Protein AF-A0A9N8E702-F1 (afdb_monomer)

Radius of gyration: 29.6 Å; Cα contacts (8 Å, |Δi|>4): 93; chains: 1; bounding box: 67×52×106 Å

Structure (mmCIF, N/CA/C/O backbone):
data_AF-A0A9N8E702-F1
#
_entry.id   AF-A0A9N8E702-F1
#
loop_
_atom_site.group_PDB
_atom_site.id
_atom_site.type_symbol
_atom_site.label_atom_id
_atom_site.label_alt_id
_atom_site.label_comp_id
_atom_site.label_asym_id
_atom_site.label_entity_id
_atom_site.label_seq_id
_atom_site.pdbx_PDB_ins_code
_atom_site.Cartn_x
_atom_site.Cartn_y
_atom_site.Cartn_z
_atom_site.occupancy
_atom_site.B_iso_or_equiv
_atom_site.auth_seq_id
_atom_site.auth_comp_id
_atom_site.auth_asym_id
_atom_site.auth_atom_id
_atom_site.pdbx_PDB_model_num
ATOM 1 N N . MET A 1 1 ? 0.063 4.959 -54.981 1.00 60.53 1 MET A N 1
ATOM 2 C CA . MET A 1 1 ? 1.141 4.110 -54.420 1.00 60.53 1 MET A CA 1
ATOM 3 C C . MET A 1 1 ? 2.239 4.923 -53.733 1.00 60.53 1 MET A C 1
ATOM 5 O O . MET A 1 1 ? 2.509 4.642 -52.579 1.00 60.53 1 MET A O 1
ATOM 9 N N . VAL A 1 2 ? 2.817 5.967 -54.349 1.00 66.38 2 VAL A N 1
ATOM 10 C CA . VAL A 1 2 ? 3.895 6.775 -53.719 1.00 66.38 2 VAL A CA 1
ATOM 11 C C . VAL A 1 2 ? 3.445 7.556 -52.467 1.00 66.38 2 VAL A C 1
ATOM 13 O O . VAL A 1 2 ? 4.238 7.745 -51.551 1.00 66.38 2 VAL A O 1
ATOM 16 N N . SER A 1 3 ? 2.185 8.001 -52.392 1.00 73.50 3 SER A N 1
ATOM 17 C CA . SER A 1 3 ? 1.652 8.722 -51.223 1.00 73.50 3 SER A CA 1
ATOM 18 C C . SER A 1 3 ? 1.457 7.835 -49.988 1.00 73.50 3 SER A C 1
ATOM 20 O O . SER A 1 3 ? 1.746 8.287 -48.888 1.00 73.50 3 SER A O 1
ATOM 22 N N . ALA A 1 4 ? 1.029 6.582 -50.177 1.00 79.19 4 ALA A N 1
ATOM 23 C CA . ALA A 1 4 ? 0.864 5.606 -49.097 1.00 79.19 4 ALA A CA 1
ATOM 24 C C . ALA A 1 4 ? 2.221 5.232 -48.481 1.00 79.19 4 ALA A C 1
ATOM 26 O O . ALA A 1 4 ? 2.415 5.395 -47.289 1.00 79.19 4 ALA A O 1
ATOM 27 N N . HIS A 1 5 ? 3.218 4.911 -49.312 1.00 83.75 5 HIS A N 1
ATOM 28 C CA . HIS A 1 5 ? 4.565 4.587 -48.829 1.00 83.75 5 HIS A CA 1
ATOM 29 C C . HIS A 1 5 ? 5.222 5.725 -48.022 1.00 83.75 5 HIS A C 1
ATOM 31 O O . HIS A 1 5 ? 5.911 5.475 -47.038 1.00 83.75 5 HIS A O 1
ATOM 37 N N . LYS A 1 6 ? 5.001 6.990 -48.415 1.00 83.00 6 LYS A N 1
ATOM 38 C CA . LYS A 1 6 ? 5.491 8.152 -47.652 1.00 83.00 6 LYS A CA 1
ATOM 39 C C . LYS A 1 6 ? 4.797 8.295 -46.296 1.00 83.00 6 LYS A C 1
ATOM 41 O O . LYS A 1 6 ? 5.446 8.699 -45.334 1.00 83.00 6 LYS A O 1
ATOM 46 N N . TYR A 1 7 ? 3.501 7.994 -46.236 1.00 85.94 7 TYR A N 1
ATOM 47 C CA . TYR A 1 7 ? 2.739 8.015 -44.992 1.00 85.94 7 TYR A CA 1
ATOM 48 C C . TYR A 1 7 ? 3.250 6.927 -44.038 1.00 85.94 7 TYR A C 1
ATOM 50 O O . TYR A 1 7 ? 3.663 7.253 -42.928 1.00 85.94 7 TYR A O 1
ATOM 58 N N . ASP A 1 8 ? 3.371 5.690 -44.523 1.00 89.75 8 ASP A N 1
ATOM 59 C CA . ASP A 1 8 ? 3.858 4.544 -43.743 1.00 89.75 8 ASP A CA 1
ATOM 60 C C . ASP A 1 8 ? 5.281 4.780 -43.207 1.00 89.75 8 ASP A C 1
ATOM 62 O O . ASP A 1 8 ? 5.587 4.488 -42.052 1.00 89.75 8 ASP A O 1
ATOM 66 N N . LEU A 1 9 ? 6.162 5.374 -44.024 1.00 92.81 9 LEU A N 1
ATOM 67 C CA . LEU A 1 9 ? 7.513 5.741 -43.594 1.00 92.81 9 LEU A CA 1
ATOM 68 C C . LEU A 1 9 ? 7.497 6.776 -42.462 1.00 92.81 9 LEU A C 1
ATOM 70 O O . LEU A 1 9 ? 8.294 6.680 -41.531 1.00 92.81 9 LEU A O 1
ATOM 74 N N . THR A 1 10 ? 6.604 7.763 -42.544 1.00 93.19 10 THR A N 1
ATOM 75 C CA . THR A 1 10 ? 6.480 8.807 -41.518 1.00 93.19 10 THR A CA 1
ATOM 76 C C . THR A 1 10 ? 5.988 8.214 -40.201 1.00 93.19 10 THR A C 1
ATOM 78 O O . THR A 1 10 ? 6.543 8.509 -39.144 1.00 93.19 10 THR A O 1
ATOM 81 N N . GLU A 1 11 ? 4.983 7.341 -40.261 1.00 92.56 11 GLU A N 1
ATOM 82 C CA . GLU A 1 11 ? 4.447 6.638 -39.095 1.00 92.56 11 GLU A CA 1
ATOM 83 C C . GLU A 1 11 ? 5.507 5.740 -38.440 1.00 92.56 11 GLU A C 1
ATOM 85 O O . GLU A 1 11 ? 5.702 5.784 -37.225 1.00 92.56 11 GLU A O 1
ATOM 90 N N . PHE A 1 12 ? 6.280 5.006 -39.243 1.00 92.88 12 PHE A N 1
ATOM 91 C CA . PHE A 1 12 ? 7.369 4.166 -38.749 1.00 92.88 12 PHE A CA 1
ATOM 92 C C . PHE A 1 12 ? 8.510 4.972 -38.105 1.00 92.88 12 PHE A C 1
ATOM 94 O O . PHE A 1 12 ? 9.044 4.583 -37.064 1.00 92.88 12 PHE A O 1
ATOM 101 N N . GLN A 1 13 ? 8.882 6.113 -38.691 1.00 94.00 13 GLN A N 1
ATOM 102 C CA . GLN A 1 13 ? 9.873 7.021 -38.104 1.00 94.00 13 GLN A CA 1
ATOM 103 C C . GLN A 1 13 ? 9.390 7.602 -36.775 1.00 94.00 13 GLN A C 1
ATOM 105 O O . GLN A 1 13 ? 10.170 7.678 -35.822 1.00 94.00 13 GLN A O 1
ATOM 110 N N . LEU A 1 14 ? 8.110 7.983 -36.701 1.00 94.94 14 LEU A N 1
ATOM 111 C CA . LEU A 1 14 ? 7.502 8.469 -35.471 1.00 94.94 14 LEU A CA 1
ATOM 112 C C . LEU A 1 14 ? 7.582 7.397 -34.382 1.00 94.94 14 LEU A C 1
ATOM 114 O O . LEU A 1 14 ? 8.143 7.677 -33.324 1.00 94.94 14 LEU A O 1
ATOM 118 N N . PHE A 1 15 ? 7.132 6.173 -34.673 1.00 93.19 15 PHE A N 1
ATOM 119 C CA . PHE A 1 15 ? 7.208 5.037 -33.754 1.00 93.19 15 PHE A CA 1
ATOM 120 C C . PHE A 1 15 ? 8.627 4.837 -33.200 1.00 93.19 15 PHE A C 1
ATOM 122 O O . PHE A 1 15 ? 8.821 4.889 -31.986 1.00 93.19 15 PHE A O 1
ATOM 129 N N . GLN A 1 16 ? 9.634 4.718 -34.074 1.00 93.38 16 GLN A N 1
ATOM 130 C CA . GLN A 1 16 ? 11.025 4.532 -33.645 1.00 93.38 16 GLN A CA 1
ATOM 131 C C . GLN A 1 16 ? 11.545 5.694 -32.795 1.00 93.38 16 GLN A C 1
ATOM 133 O O . GLN A 1 16 ? 12.284 5.492 -31.831 1.00 93.38 16 GLN A O 1
ATOM 138 N N . SER A 1 17 ? 11.197 6.932 -33.156 1.00 94.31 17 SER A N 1
ATOM 139 C CA . SER A 1 17 ? 11.636 8.107 -32.401 1.00 94.31 17 SER A CA 1
ATOM 140 C C . SER A 1 17 ? 11.008 8.154 -31.006 1.00 94.31 17 SER A C 1
ATOM 142 O O . SER A 1 17 ? 11.693 8.485 -30.037 1.00 94.31 17 SER A O 1
ATOM 144 N N . THR A 1 18 ? 9.732 7.774 -30.888 1.00 94.94 18 THR A N 1
ATOM 145 C CA . THR A 1 18 ? 9.014 7.695 -29.616 1.00 94.94 18 THR A CA 1
ATOM 146 C C . THR A 1 18 ? 9.569 6.577 -28.745 1.00 94.94 18 THR A C 1
ATOM 148 O O . THR A 1 18 ? 9.856 6.823 -27.577 1.00 94.94 18 THR A O 1
ATOM 151 N N . GLU A 1 19 ? 9.791 5.387 -29.301 1.00 95.25 19 GLU A N 1
ATOM 152 C CA . GLU A 1 19 ? 10.374 4.258 -28.573 1.00 95.25 19 GLU A CA 1
ATOM 153 C C . GLU A 1 19 ? 11.754 4.608 -28.004 1.00 95.25 19 GLU A C 1
ATOM 155 O O . GLU A 1 19 ? 11.979 4.477 -26.801 1.00 95.25 19 GLU A O 1
ATOM 160 N N . LYS A 1 20 ? 12.654 5.159 -28.830 1.00 94.19 20 LYS A N 1
ATOM 161 C CA . LYS A 1 20 ? 13.983 5.606 -28.379 1.00 94.19 20 LYS A CA 1
ATOM 162 C C . LYS A 1 20 ? 13.898 6.690 -27.307 1.00 94.19 20 LYS A C 1
ATOM 164 O O . LYS A 1 20 ? 14.699 6.708 -26.372 1.00 94.19 20 LYS A O 1
ATOM 169 N N . ALA A 1 21 ? 12.939 7.609 -27.430 1.00 95.88 21 ALA A N 1
ATOM 170 C CA . ALA A 1 21 ? 12.725 8.646 -26.429 1.00 95.88 21 ALA A CA 1
ATOM 171 C C . ALA A 1 21 ? 12.244 8.067 -25.090 1.00 95.88 21 ALA A C 1
ATOM 173 O O . ALA A 1 21 ? 12.711 8.529 -24.048 1.00 95.88 21 ALA A O 1
ATOM 174 N N . LEU A 1 22 ? 11.350 7.072 -25.112 1.00 96.50 22 LEU A N 1
ATOM 175 C CA . LEU A 1 22 ? 10.880 6.367 -23.917 1.00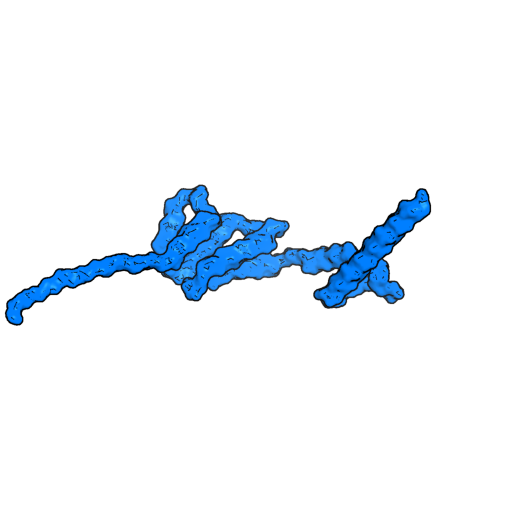 96.50 22 LEU A CA 1
ATOM 176 C C . LEU A 1 22 ? 12.010 5.578 -23.256 1.00 96.50 22 LEU A C 1
ATOM 178 O O . LEU A 1 22 ? 12.250 5.770 -22.067 1.00 96.50 22 LEU A O 1
ATOM 182 N N . LEU A 1 23 ? 12.752 4.784 -24.036 1.00 96.94 23 LEU A N 1
ATOM 183 C CA . LEU A 1 23 ? 13.911 4.029 -23.559 1.00 96.94 23 LEU A CA 1
ATOM 184 C C . LEU A 1 23 ? 14.897 4.936 -22.822 1.00 96.94 23 LEU A C 1
ATOM 186 O O . LEU A 1 23 ? 15.200 4.704 -21.654 1.00 96.94 23 LEU A O 1
ATOM 190 N N . ARG A 1 24 ? 15.326 6.023 -23.472 1.00 96.00 24 ARG A N 1
ATOM 191 C CA . ARG A 1 24 ? 16.263 6.976 -22.871 1.00 96.00 24 ARG A CA 1
ATOM 192 C C . ARG A 1 24 ? 15.721 7.572 -21.574 1.00 96.00 24 ARG A C 1
ATOM 194 O O . ARG A 1 24 ? 16.445 7.622 -20.590 1.00 96.00 24 ARG A O 1
ATOM 201 N N . LYS A 1 25 ? 14.458 8.009 -21.555 1.00 97.12 25 LYS A N 1
ATOM 202 C CA . LYS A 1 25 ? 13.848 8.597 -20.351 1.00 97.12 25 LYS A CA 1
ATOM 203 C C . LYS A 1 25 ? 13.802 7.616 -19.186 1.00 97.12 25 LYS A C 1
ATOM 205 O O . LYS A 1 25 ? 13.993 8.028 -18.049 1.00 97.12 25 LYS A O 1
ATOM 210 N N . THR A 1 26 ? 13.544 6.341 -19.453 1.00 96.00 26 THR A N 1
ATOM 211 C CA . THR A 1 26 ? 13.538 5.314 -18.409 1.00 96.00 26 THR A CA 1
ATOM 212 C C . THR A 1 26 ? 14.946 5.010 -17.913 1.00 96.00 26 THR A C 1
ATOM 214 O O . THR A 1 26 ? 15.141 4.954 -16.705 1.00 96.00 26 THR A O 1
ATOM 217 N N . MET A 1 27 ? 15.934 4.907 -18.806 1.00 95.69 27 MET A N 1
ATOM 218 C CA . MET A 1 27 ? 17.342 4.753 -18.415 1.00 95.69 27 MET A CA 1
ATOM 219 C C . MET A 1 27 ? 17.861 5.955 -17.610 1.00 95.69 27 MET A C 1
ATOM 221 O O . MET A 1 27 ? 18.654 5.788 -16.700 1.00 95.69 27 MET A O 1
ATOM 225 N N . GLU A 1 28 ? 17.393 7.172 -17.898 1.00 96.12 28 GLU A N 1
ATOM 226 C CA . GLU A 1 28 ? 17.712 8.365 -17.098 1.00 96.12 28 GLU A CA 1
ATOM 227 C C . GLU A 1 28 ? 17.042 8.350 -15.710 1.00 96.12 28 GLU A C 1
ATOM 229 O O . GLU A 1 28 ? 17.541 8.979 -14.778 1.00 96.12 28 GLU A O 1
ATOM 234 N N . ALA A 1 29 ? 15.901 7.668 -15.568 1.00 96.06 29 ALA A N 1
ATOM 235 C CA . ALA A 1 29 ? 15.114 7.631 -14.335 1.00 96.06 29 ALA A CA 1
ATOM 236 C C . ALA A 1 29 ? 15.532 6.514 -13.364 1.00 96.06 29 ALA A C 1
ATOM 238 O O . ALA A 1 29 ? 15.170 6.567 -12.189 1.00 96.06 29 ALA A O 1
ATOM 239 N N . VAL A 1 30 ? 16.257 5.504 -13.846 1.00 93.31 30 VAL A N 1
ATOM 240 C CA . VAL A 1 30 ? 16.662 4.319 -13.083 1.00 93.31 30 VAL A CA 1
ATOM 241 C C . VAL A 1 30 ? 18.185 4.255 -13.046 1.00 93.31 30 VAL A C 1
ATOM 243 O O . VAL A 1 30 ? 18.843 4.518 -14.044 1.00 93.31 30 VAL A O 1
ATOM 246 N N . GLU A 1 31 ? 18.777 3.907 -11.905 1.00 94.44 31 GLU A N 1
ATOM 247 C CA . GLU A 1 31 ? 20.233 3.756 -11.826 1.00 94.44 31 GLU A CA 1
ATOM 248 C C . GLU A 1 31 ? 20.719 2.611 -12.730 1.00 94.44 31 GLU A C 1
ATOM 250 O O . GLU A 1 31 ? 20.159 1.514 -12.714 1.00 94.44 31 GLU A O 1
ATOM 255 N N . GLU A 1 32 ? 21.805 2.840 -13.476 1.00 95.38 32 GLU A N 1
ATOM 256 C CA . GLU A 1 32 ? 22.314 1.892 -14.481 1.00 95.38 32 GLU A CA 1
ATOM 257 C C . GLU A 1 32 ? 22.572 0.487 -13.926 1.00 95.38 32 GLU A C 1
ATOM 259 O O . GLU A 1 32 ? 22.389 -0.502 -14.631 1.00 95.38 32 GLU A O 1
ATOM 264 N N . VAL A 1 33 ? 22.932 0.371 -12.646 1.00 95.62 33 VAL A N 1
ATOM 265 C CA . VAL A 1 33 ? 23.151 -0.919 -11.976 1.00 95.62 33 VAL A CA 1
ATOM 266 C C . VAL A 1 33 ? 21.981 -1.904 -12.145 1.00 95.62 33 VAL A C 1
ATOM 268 O O . VAL A 1 33 ? 22.226 -3.106 -12.195 1.00 95.62 33 VAL A O 1
ATOM 271 N N . TYR A 1 34 ? 20.745 -1.413 -12.304 1.00 93.44 34 TYR A N 1
ATOM 272 C CA . TYR A 1 34 ? 19.533 -2.228 -12.460 1.00 93.44 34 TYR A CA 1
ATOM 273 C C . TYR A 1 34 ? 19.245 -2.680 -13.900 1.00 93.44 34 TYR A C 1
ATOM 275 O O . TYR A 1 34 ? 18.301 -3.428 -14.119 1.00 93.44 34 TYR A O 1
ATOM 283 N N . TYR A 1 35 ? 20.008 -2.238 -14.899 1.00 95.25 35 TYR A N 1
ATOM 284 C CA . TYR A 1 35 ? 19.840 -2.699 -16.286 1.00 95.25 35 TYR A CA 1
ATOM 285 C C . TYR A 1 35 ? 21.162 -2.904 -17.033 1.00 95.25 35 TYR A C 1
ATOM 287 O O . TYR A 1 35 ? 21.164 -3.281 -18.203 1.00 95.25 35 TYR A O 1
ATOM 295 N N . LYS A 1 36 ? 22.305 -2.709 -16.366 1.00 95.88 36 LYS A N 1
ATOM 296 C CA . LYS A 1 36 ? 23.646 -2.882 -16.940 1.00 95.88 36 LYS A CA 1
ATOM 297 C C . LYS A 1 36 ? 23.886 -4.270 -17.527 1.00 95.88 36 LYS A C 1
ATOM 299 O O . LYS A 1 36 ? 24.667 -4.421 -18.458 1.00 95.88 36 LYS A O 1
ATOM 304 N N . SER A 1 37 ? 23.218 -5.285 -16.989 1.00 94.81 37 SER A N 1
ATOM 305 C CA . SER A 1 37 ? 23.258 -6.659 -17.502 1.00 94.81 37 SER A CA 1
ATOM 306 C C . SER A 1 37 ? 22.745 -6.786 -18.942 1.00 94.81 37 SER A C 1
ATOM 308 O O . SER A 1 37 ? 23.100 -7.748 -19.616 1.00 94.81 37 SER A O 1
ATOM 310 N N . LEU A 1 38 ? 21.949 -5.821 -19.415 1.00 95.06 38 LEU A N 1
ATOM 311 C CA . LEU A 1 38 ? 21.425 -5.750 -20.780 1.00 95.06 38 LEU A CA 1
ATOM 312 C C . LEU A 1 38 ? 22.377 -5.047 -21.761 1.00 95.06 38 LEU A C 1
ATOM 314 O O . LEU A 1 38 ? 22.052 -4.935 -22.940 1.00 95.06 38 LEU A O 1
ATOM 318 N N . GLN A 1 39 ? 23.509 -4.517 -21.289 1.00 95.69 39 GLN A N 1
ATOM 319 C CA . GLN A 1 39 ? 24.460 -3.805 -22.135 1.00 95.69 39 GLN A CA 1
ATOM 320 C C . GLN A 1 39 ? 25.196 -4.781 -23.058 1.00 95.69 39 GLN A C 1
ATOM 322 O O . GLN A 1 39 ? 25.894 -5.681 -22.586 1.00 95.69 39 GLN A O 1
ATOM 327 N N . ASP A 1 40 ? 25.103 -4.554 -24.366 1.00 94.12 40 ASP A N 1
ATOM 328 C CA . ASP A 1 40 ? 25.943 -5.243 -25.335 1.00 94.12 40 ASP A CA 1
ATOM 329 C C . ASP A 1 40 ? 27.399 -4.732 -25.238 1.00 94.12 40 ASP A C 1
ATOM 331 O O . ASP A 1 40 ? 27.614 -3.513 -25.177 1.00 94.12 40 ASP A O 1
ATOM 335 N N . PRO A 1 41 ? 28.415 -5.617 -25.201 1.00 92.50 41 PRO A N 1
ATOM 336 C CA . PRO A 1 41 ? 29.815 -5.211 -25.080 1.00 92.50 41 PRO A CA 1
ATOM 337 C C . PRO A 1 41 ? 30.325 -4.315 -26.215 1.00 92.50 41 PRO A C 1
ATOM 339 O O . PRO A 1 41 ? 31.173 -3.456 -25.967 1.00 92.50 41 PRO A O 1
ATOM 342 N N . ASP A 1 42 ? 29.822 -4.510 -27.435 1.00 93.19 42 ASP A N 1
ATOM 343 C CA . ASP A 1 42 ? 30.292 -3.831 -28.643 1.00 93.19 42 ASP A CA 1
ATOM 344 C C . ASP A 1 42 ? 29.347 -2.686 -29.045 1.00 93.19 42 ASP A C 1
ATOM 346 O O . ASP A 1 42 ? 29.786 -1.623 -29.493 1.00 93.19 42 ASP A O 1
ATOM 350 N N . GLU A 1 43 ? 28.042 -2.875 -28.843 1.00 91.38 43 GLU A N 1
ATOM 351 C CA . GLU A 1 43 ? 26.980 -1.982 -29.316 1.00 91.38 43 GLU A CA 1
ATOM 352 C C . GLU A 1 43 ? 26.278 -1.193 -28.193 1.00 91.38 43 GLU A C 1
ATOM 354 O O . GLU A 1 43 ? 25.399 -0.358 -28.456 1.00 91.38 43 GLU A O 1
ATOM 359 N N . GLY A 1 44 ? 26.659 -1.417 -26.934 1.00 92.69 44 GLY A N 1
ATOM 360 C CA . GLY A 1 44 ? 26.062 -0.768 -25.771 1.00 92.69 44 GLY A CA 1
ATOM 361 C C . GLY A 1 44 ? 24.565 -1.067 -25.650 1.00 92.69 44 GLY A C 1
ATOM 362 O O . GLY A 1 44 ? 24.141 -2.213 -25.668 1.00 92.69 44 GLY A O 1
ATOM 363 N N . TYR A 1 45 ? 23.739 -0.027 -25.525 1.00 93.94 45 TYR A N 1
ATOM 364 C CA . TYR A 1 45 ? 22.275 -0.162 -25.437 1.00 93.94 45 TYR A CA 1
ATOM 365 C C . TYR A 1 45 ? 21.566 0.124 -26.769 1.00 93.94 45 TYR A C 1
ATOM 367 O O . TYR A 1 45 ? 20.376 0.426 -26.786 1.00 93.94 45 TYR A O 1
ATOM 375 N N . SER A 1 46 ? 22.287 0.119 -27.893 1.00 90.06 46 SER A N 1
ATOM 376 C CA . SER A 1 46 ? 21.721 0.558 -29.176 1.00 90.06 46 SER A CA 1
ATOM 377 C C . SER A 1 46 ? 20.678 -0.405 -29.760 1.00 90.06 46 SER A C 1
ATOM 379 O O . SER A 1 46 ? 19.799 0.042 -30.500 1.00 90.06 46 SER A O 1
ATOM 381 N N . THR A 1 47 ? 20.747 -1.687 -29.393 1.00 89.31 47 THR A N 1
ATOM 382 C CA . THR A 1 47 ? 19.804 -2.750 -29.781 1.00 89.31 47 THR A CA 1
ATOM 383 C C . THR A 1 47 ? 18.710 -3.001 -28.748 1.00 89.31 47 THR A C 1
ATOM 385 O O . THR A 1 47 ? 17.747 -3.704 -29.047 1.00 89.31 47 THR A O 1
ATOM 388 N N . LEU A 1 48 ? 18.832 -2.415 -27.553 1.00 94.25 48 LEU A N 1
ATOM 389 C CA . LEU A 1 48 ? 17.871 -2.586 -26.472 1.00 94.25 48 LEU A CA 1
ATOM 390 C C . LEU A 1 48 ? 16.546 -1.906 -26.835 1.00 94.25 48 LEU A C 1
ATOM 392 O O . LEU A 1 48 ? 16.524 -0.709 -27.129 1.00 94.25 48 LEU A O 1
ATOM 396 N N . SER A 1 49 ? 15.432 -2.640 -26.788 1.00 94.75 49 SER A N 1
ATOM 397 C CA . SER A 1 49 ? 14.107 -2.036 -26.940 1.00 94.75 49 SER A CA 1
ATOM 398 C C . SER A 1 49 ? 13.587 -1.486 -25.611 1.00 94.75 49 SER A C 1
ATOM 400 O O . SER A 1 49 ? 13.999 -1.898 -24.522 1.00 94.75 49 SER A O 1
ATOM 402 N N . TYR A 1 50 ? 12.624 -0.561 -25.680 1.00 95.06 50 TYR A N 1
ATOM 403 C CA . TYR A 1 50 ? 11.937 -0.082 -24.476 1.00 95.06 50 TYR A CA 1
ATOM 404 C C . TYR A 1 50 ? 11.242 -1.230 -23.727 1.00 95.06 50 TYR A C 1
ATOM 406 O O . TYR A 1 50 ? 11.233 -1.253 -22.496 1.00 95.06 50 TYR A O 1
ATOM 414 N N . ASN A 1 51 ? 10.675 -2.191 -24.462 1.00 95.00 51 ASN A N 1
ATOM 415 C CA . ASN A 1 51 ? 9.984 -3.324 -23.860 1.00 95.00 51 ASN A CA 1
ATOM 416 C C . ASN A 1 51 ? 10.947 -4.239 -23.097 1.00 95.00 51 ASN A C 1
ATOM 418 O O . ASN A 1 51 ? 10.644 -4.572 -21.955 1.00 95.00 51 ASN A O 1
ATOM 422 N N . ASP A 1 52 ? 12.108 -4.560 -23.672 1.00 95.50 52 ASP A N 1
ATOM 423 C CA . ASP A 1 52 ? 13.122 -5.401 -23.020 1.00 95.50 52 ASP A CA 1
ATOM 424 C C . ASP A 1 52 ? 13.567 -4.799 -21.683 1.00 95.50 52 ASP A C 1
ATOM 426 O O . ASP A 1 52 ? 13.644 -5.505 -20.677 1.00 95.50 52 ASP A O 1
ATOM 430 N N . LEU A 1 53 ? 13.787 -3.477 -21.645 1.00 95.81 53 LEU A N 1
ATOM 431 C CA . LEU A 1 53 ? 14.136 -2.772 -20.413 1.00 95.81 53 LEU A CA 1
ATOM 432 C C . LEU A 1 53 ? 13.033 -2.901 -19.354 1.00 95.81 53 LEU A C 1
ATOM 434 O O . LEU A 1 53 ? 13.316 -3.230 -18.205 1.00 95.81 53 LEU A O 1
ATOM 438 N N . ILE A 1 54 ? 11.775 -2.645 -19.719 1.00 95.00 54 ILE A N 1
ATOM 439 C CA . ILE A 1 54 ? 10.652 -2.703 -18.772 1.00 95.00 54 ILE A CA 1
ATOM 440 C C . ILE A 1 54 ? 10.403 -4.130 -18.280 1.00 95.00 54 ILE A C 1
ATOM 442 O O . ILE A 1 54 ? 10.156 -4.324 -17.091 1.00 95.00 54 ILE A O 1
ATOM 446 N N . VAL A 1 55 ? 10.480 -5.123 -19.167 1.00 94.38 55 VAL A N 1
ATOM 447 C CA . VAL A 1 55 ? 10.346 -6.537 -18.801 1.00 94.38 55 VAL A CA 1
ATOM 448 C C . VAL A 1 55 ? 11.451 -6.924 -17.826 1.00 94.38 55 VAL A C 1
ATOM 450 O O . VAL A 1 55 ? 11.143 -7.427 -16.751 1.00 94.38 55 VAL A O 1
ATOM 453 N N . HIS A 1 56 ? 12.710 -6.595 -18.129 1.00 93.88 56 HIS A N 1
ATOM 454 C CA . HIS A 1 56 ? 13.832 -6.869 -17.235 1.00 93.88 56 HIS A CA 1
ATOM 455 C C . HIS A 1 56 ? 13.647 -6.234 -15.854 1.00 93.88 56 HIS A C 1
ATOM 457 O O . HIS A 1 56 ? 13.768 -6.915 -14.837 1.00 93.88 56 HIS A O 1
ATOM 463 N N . LEU A 1 57 ? 13.315 -4.939 -15.812 1.00 92.81 57 LEU A N 1
ATOM 464 C CA . LEU A 1 57 ? 13.112 -4.224 -14.554 1.00 92.81 57 LEU A CA 1
ATOM 465 C C . LEU A 1 57 ? 11.972 -4.841 -13.739 1.00 92.81 57 LEU A C 1
ATOM 467 O O . LEU A 1 57 ? 12.121 -5.034 -12.535 1.00 92.81 57 LEU A O 1
ATOM 471 N N . ASN A 1 58 ? 10.862 -5.200 -14.382 1.00 89.56 58 ASN A N 1
ATOM 472 C CA . ASN A 1 58 ? 9.730 -5.818 -13.699 1.00 89.56 58 ASN A CA 1
ATOM 473 C C . ASN A 1 58 ? 10.046 -7.228 -13.191 1.00 89.56 58 ASN A C 1
ATOM 475 O O . ASN A 1 58 ? 9.740 -7.541 -12.043 1.00 89.56 58 ASN A O 1
ATOM 479 N N . GLU A 1 59 ? 10.669 -8.072 -14.010 1.00 87.75 59 GLU A N 1
ATOM 480 C CA . GLU A 1 59 ? 10.977 -9.455 -13.639 1.00 87.75 59 GLU A CA 1
ATOM 481 C C . GLU A 1 59 ? 12.027 -9.532 -12.529 1.00 87.75 59 GLU A C 1
ATOM 483 O O . GLU A 1 59 ? 11.878 -10.319 -11.596 1.00 87.75 59 GLU A O 1
ATOM 488 N N . GLN A 1 60 ? 13.075 -8.706 -12.604 1.00 86.38 60 GLN A N 1
ATOM 489 C CA . GLN A 1 60 ? 14.187 -8.758 -11.653 1.00 86.38 60 GLN A CA 1
ATOM 490 C C . GLN A 1 60 ? 13.933 -7.933 -10.387 1.00 86.38 60 GLN A C 1
ATOM 492 O O . GLN A 1 60 ? 14.381 -8.319 -9.308 1.00 86.38 60 GLN A O 1
ATOM 497 N N . TYR A 1 61 ? 13.219 -6.808 -10.501 1.00 83.62 61 TYR A N 1
ATOM 498 C CA . TYR A 1 61 ? 13.106 -5.817 -9.420 1.00 83.62 61 TYR A CA 1
ATOM 499 C C . TYR A 1 61 ? 11.675 -5.338 -9.147 1.00 83.62 61 TYR A C 1
ATOM 501 O O . TYR A 1 61 ? 11.423 -4.752 -8.099 1.00 83.62 61 TYR A O 1
ATOM 509 N N . GLY A 1 62 ? 10.729 -5.585 -10.054 1.00 76.06 62 GLY A N 1
ATOM 510 C CA . GLY A 1 62 ? 9.312 -5.243 -9.889 1.00 76.06 62 GLY A CA 1
ATOM 511 C C . GLY A 1 62 ? 8.485 -6.337 -9.216 1.00 76.06 62 GLY A C 1
ATOM 512 O O . GLY A 1 62 ? 7.268 -6.196 -9.094 1.00 76.06 62 GLY A O 1
ATOM 513 N N . TH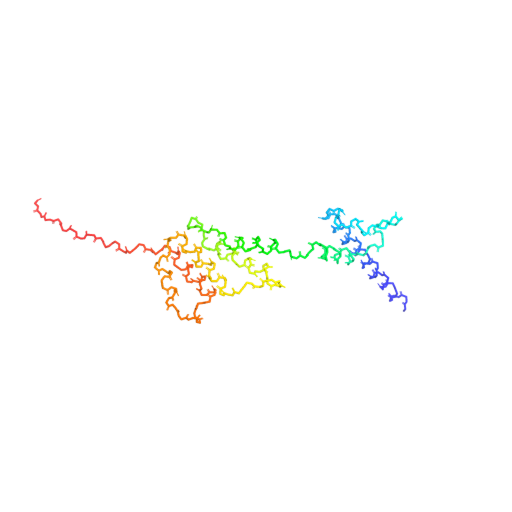R A 1 63 ? 9.117 -7.429 -8.776 1.00 76.69 63 THR A N 1
ATOM 514 C CA . THR A 1 63 ? 8.427 -8.462 -8.004 1.00 76.69 63 THR A CA 1
ATOM 515 C C . THR A 1 63 ? 8.202 -7.959 -6.587 1.00 76.69 63 THR A C 1
ATOM 517 O O . THR A 1 63 ? 9.154 -7.687 -5.858 1.00 76.69 63 THR A O 1
ATOM 520 N N . LEU A 1 64 ? 6.935 -7.882 -6.185 1.00 79.38 64 LEU A N 1
ATOM 521 C CA . LEU A 1 64 ? 6.570 -7.579 -4.811 1.00 79.38 64 LEU A CA 1
ATOM 522 C C . LEU A 1 64 ? 7.181 -8.628 -3.872 1.00 79.38 64 LEU A C 1
ATOM 524 O O . LEU A 1 64 ? 6.822 -9.807 -3.933 1.00 79.38 64 LEU A O 1
ATOM 528 N N . THR A 1 65 ? 8.119 -8.208 -3.025 1.00 84.25 65 THR A N 1
ATOM 529 C CA . THR A 1 65 ? 8.806 -9.128 -2.116 1.00 84.25 65 THR A CA 1
ATOM 530 C C . THR A 1 65 ? 7.944 -9.430 -0.888 1.00 84.25 65 THR A C 1
ATOM 532 O O . THR A 1 65 ? 7.029 -8.677 -0.544 1.00 84.25 65 THR A O 1
ATOM 535 N N . ASN A 1 66 ? 8.240 -10.531 -0.187 1.00 84.00 66 ASN A N 1
ATOM 536 C CA . ASN A 1 66 ? 7.600 -10.809 1.105 1.00 84.00 66 ASN A CA 1
ATOM 537 C C . ASN A 1 66 ? 7.880 -9.688 2.119 1.00 84.00 66 ASN A C 1
ATOM 539 O O . ASN A 1 66 ? 6.973 -9.298 2.845 1.00 84.00 66 ASN A O 1
ATOM 543 N N . ASP A 1 67 ? 9.082 -9.104 2.099 1.00 87.56 67 ASP A N 1
ATOM 544 C CA . ASP A 1 67 ? 9.439 -7.972 2.960 1.00 87.56 67 ASP A CA 1
ATOM 545 C C . ASP A 1 67 ? 8.561 -6.742 2.680 1.00 87.56 67 ASP A C 1
ATOM 547 O O . ASP A 1 67 ? 8.209 -6.002 3.598 1.00 87.56 67 ASP A O 1
ATOM 551 N N . ASP A 1 68 ? 8.186 -6.503 1.422 1.00 90.44 68 ASP A N 1
ATOM 552 C CA . ASP A 1 68 ? 7.294 -5.396 1.059 1.00 90.44 68 ASP A CA 1
ATOM 553 C C . ASP A 1 68 ? 5.850 -5.660 1.493 1.00 90.44 68 ASP A C 1
ATOM 555 O O . ASP A 1 68 ? 5.158 -4.743 1.942 1.00 90.44 68 ASP A O 1
ATOM 559 N N . LEU A 1 69 ? 5.401 -6.917 1.423 1.00 90.81 69 LEU A N 1
ATOM 560 C CA . LEU A 1 69 ? 4.115 -7.331 1.984 1.00 90.81 69 LEU A CA 1
ATOM 561 C C . LEU A 1 69 ? 4.084 -7.164 3.506 1.00 90.81 69 LEU A C 1
ATOM 563 O O . LEU A 1 69 ? 3.098 -6.646 4.034 1.00 90.81 69 LEU A O 1
ATOM 567 N N . ASP A 1 70 ? 5.155 -7.539 4.199 1.00 93.44 70 ASP A N 1
ATOM 568 C CA . ASP A 1 70 ? 5.265 -7.395 5.650 1.00 93.44 70 ASP A CA 1
ATOM 569 C C . ASP A 1 70 ? 5.272 -5.916 6.058 1.00 93.44 70 ASP A C 1
ATOM 571 O O . ASP A 1 70 ? 4.464 -5.508 6.894 1.00 93.44 70 ASP A O 1
ATOM 575 N N . LYS A 1 71 ? 6.063 -5.068 5.381 1.00 95.06 71 LYS A N 1
ATOM 576 C CA . LYS A 1 71 ? 6.031 -3.606 5.584 1.00 95.06 71 LYS A CA 1
ATOM 577 C C . LYS A 1 71 ? 4.642 -3.023 5.344 1.00 95.06 71 LYS A C 1
ATOM 579 O O . LYS A 1 71 ? 4.204 -2.148 6.087 1.00 95.06 71 LYS A O 1
ATOM 584 N N . ASN A 1 72 ? 3.930 -3.494 4.322 1.00 96.00 72 ASN A N 1
ATOM 585 C CA . ASN A 1 72 ? 2.571 -3.043 4.045 1.00 96.00 72 ASN A CA 1
ATOM 586 C C . ASN A 1 72 ? 1.606 -3.396 5.189 1.00 96.00 72 ASN A C 1
ATOM 588 O O . ASN A 1 72 ? 0.780 -2.573 5.591 1.00 96.00 72 ASN A O 1
ATOM 592 N N . ILE A 1 73 ? 1.730 -4.600 5.755 1.00 96.50 73 ILE A N 1
ATOM 593 C CA . ILE A 1 73 ? 0.962 -5.016 6.934 1.00 96.50 73 ILE A CA 1
ATOM 594 C C . ILE A 1 73 ? 1.354 -4.197 8.171 1.00 96.50 73 ILE A C 1
ATOM 596 O O . ILE A 1 73 ? 0.471 -3.823 8.950 1.00 96.50 73 ILE A O 1
ATOM 600 N N . ASP A 1 74 ? 2.629 -3.857 8.341 1.00 97.56 74 ASP A N 1
ATOM 601 C CA . ASP A 1 74 ? 3.084 -2.969 9.414 1.00 97.56 74 ASP A CA 1
ATOM 602 C C . ASP A 1 74 ? 2.479 -1.567 9.275 1.00 97.56 74 ASP A C 1
ATOM 604 O O . ASP A 1 74 ? 1.921 -1.037 10.238 1.00 97.56 74 ASP A O 1
ATOM 608 N N . CYS A 1 75 ? 2.493 -0.989 8.069 1.00 96.81 75 CYS A N 1
ATOM 609 C CA . CYS A 1 75 ? 1.855 0.295 7.774 1.00 96.81 75 CYS A CA 1
ATOM 610 C C . CYS A 1 75 ? 0.341 0.256 8.024 1.00 96.81 75 CYS A C 1
ATOM 612 O O . CYS A 1 75 ? -0.205 1.167 8.645 1.00 96.81 75 CYS A O 1
ATOM 614 N N . MET A 1 76 ? -0.339 -0.816 7.607 1.00 97.81 76 MET A N 1
ATOM 615 C CA . MET A 1 76 ? -1.771 -1.008 7.857 1.00 97.81 76 MET A CA 1
ATOM 616 C C . MET A 1 76 ? -2.101 -0.981 9.355 1.00 97.81 76 MET A C 1
ATOM 618 O O . MET A 1 76 ? -3.103 -0.393 9.773 1.00 97.81 76 MET A O 1
ATOM 622 N N . ASN A 1 77 ? -1.262 -1.636 10.161 1.00 97.69 77 ASN A N 1
ATOM 623 C CA . ASN A 1 77 ? -1.453 -1.790 11.601 1.00 97.69 77 ASN A CA 1
ATOM 624 C C . ASN A 1 77 ? -0.782 -0.690 12.431 1.00 97.69 77 ASN A C 1
ATOM 626 O O . ASN A 1 77 ? -0.880 -0.729 13.662 1.00 97.69 77 ASN A O 1
ATOM 630 N N . ALA A 1 78 ? -0.144 0.288 11.784 1.00 97.31 78 ALA A N 1
ATOM 631 C CA . ALA A 1 78 ? 0.479 1.418 12.449 1.00 97.31 78 ALA A CA 1
ATOM 632 C C . ALA A 1 78 ? -0.523 2.098 13.389 1.00 97.31 78 ALA A C 1
ATOM 634 O O . ALA A 1 78 ? -1.699 2.289 13.058 1.00 97.31 78 ALA A O 1
ATOM 635 N N . LYS A 1 79 ? -0.047 2.421 14.596 1.00 96.69 79 LYS A N 1
ATOM 636 C CA . LYS A 1 79 ? -0.889 2.942 15.671 1.00 96.69 79 LYS A CA 1
ATOM 637 C C . LYS A 1 79 ? -1.468 4.298 15.278 1.00 96.69 79 LYS A C 1
ATOM 639 O O . LYS A 1 79 ? -0.734 5.277 15.177 1.00 96.69 79 LYS A O 1
ATOM 644 N N . TRP A 1 80 ? -2.788 4.368 15.196 1.00 96.62 80 TRP A N 1
ATOM 645 C CA . TRP A 1 80 ? -3.521 5.625 15.105 1.00 96.62 80 TRP A CA 1
ATOM 646 C C . TRP A 1 80 ? -3.832 6.200 16.497 1.00 96.62 80 TRP A C 1
ATOM 648 O O . TRP A 1 80 ? -4.052 5.462 17.465 1.00 96.62 80 TRP A O 1
ATOM 658 N N . THR A 1 81 ? -3.865 7.531 16.609 1.00 91.31 81 THR A N 1
ATOM 659 C CA . THR A 1 81 ? -4.229 8.251 17.838 1.00 91.31 81 THR A CA 1
ATOM 660 C C . THR A 1 81 ? -5.321 9.288 17.572 1.00 91.31 81 THR A C 1
ATOM 662 O O . THR A 1 81 ? -5.331 9.916 16.516 1.00 91.31 81 THR A O 1
ATOM 665 N N . PRO A 1 82 ? -6.200 9.568 18.554 1.00 90.38 82 PRO A N 1
ATOM 666 C CA . PRO A 1 82 ? -7.329 10.488 18.377 1.00 90.38 82 PRO A CA 1
ATOM 667 C C . PRO A 1 82 ? -6.922 11.967 18.277 1.00 90.38 82 PRO A C 1
ATOM 669 O O . PRO A 1 82 ? -7.765 12.838 18.102 1.00 90.38 82 PRO A O 1
ATOM 672 N N . THR A 1 83 ? -5.625 12.269 18.381 1.00 92.00 83 THR A N 1
ATOM 673 C CA . THR A 1 83 ? -5.050 13.588 18.075 1.00 92.00 83 THR A CA 1
ATOM 674 C C . THR A 1 83 ? -5.030 13.887 16.575 1.00 92.00 83 THR A C 1
ATOM 676 O O . THR A 1 83 ? -4.734 15.010 16.178 1.00 92.00 83 THR A O 1
ATOM 679 N N . GLN A 1 84 ? -5.291 12.879 15.743 1.00 91.44 84 GLN A N 1
ATOM 680 C CA . GLN A 1 84 ? -5.328 12.960 14.293 1.00 91.44 84 GLN A CA 1
ATOM 681 C C . GLN A 1 84 ? -6.753 12.707 13.775 1.00 91.44 84 GLN A C 1
ATOM 683 O O . GLN A 1 84 ? -7.541 12.040 14.450 1.00 91.44 84 GLN A O 1
ATOM 688 N N . PRO A 1 85 ? -7.097 13.186 12.565 1.00 95.19 85 PRO A N 1
ATOM 689 C CA . PRO A 1 85 ? -8.351 12.822 11.911 1.00 95.19 85 PRO A CA 1
ATOM 690 C C . PRO A 1 85 ? -8.494 11.299 11.781 1.00 95.19 85 PRO A C 1
ATOM 692 O O . PRO A 1 85 ? -7.523 10.597 11.478 1.00 95.19 85 PRO A O 1
ATO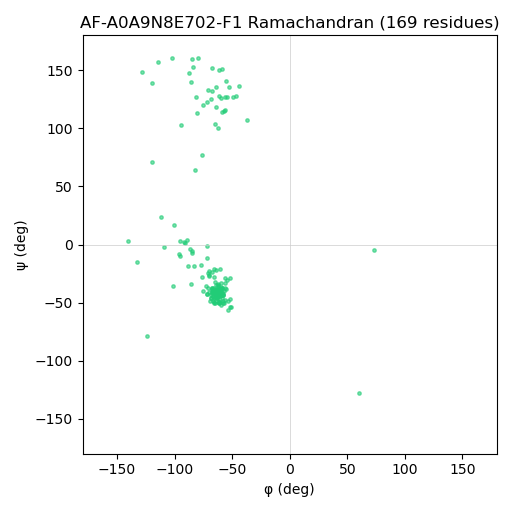M 695 N N . ILE A 1 86 ? -9.704 10.778 11.992 1.00 96.19 86 ILE A N 1
ATOM 696 C CA . ILE A 1 86 ? -9.988 9.339 11.860 1.00 96.19 86 ILE A CA 1
ATOM 697 C C . ILE A 1 86 ? -9.872 8.872 10.404 1.00 96.19 86 ILE A C 1
ATOM 699 O O . ILE A 1 86 ? -9.568 7.716 10.130 1.00 96.19 86 ILE A O 1
ATOM 703 N N . GLU A 1 87 ? -10.033 9.796 9.460 1.00 96.88 87 GLU A N 1
ATOM 704 C CA . GLU A 1 87 ? -9.835 9.582 8.035 1.00 96.88 87 GLU A CA 1
ATOM 705 C C . GLU A 1 87 ? -8.427 9.054 7.734 1.00 96.88 87 GLU A C 1
ATOM 707 O O . GLU A 1 87 ? -8.286 8.212 6.853 1.00 96.88 87 GLU A O 1
ATOM 712 N N . LEU A 1 88 ? -7.398 9.443 8.502 1.00 96.94 88 LEU A N 1
ATOM 713 C CA . LEU A 1 88 ? -6.042 8.911 8.322 1.00 96.94 88 LEU A CA 1
ATOM 714 C C . LEU A 1 88 ? -5.958 7.405 8.615 1.00 96.94 88 LEU A C 1
ATOM 716 O O . LEU A 1 88 ? -5.311 6.683 7.861 1.00 96.94 88 LEU A O 1
ATOM 720 N N . LEU A 1 89 ? -6.678 6.909 9.630 1.00 97.69 89 LEU A N 1
ATOM 721 C CA . LEU A 1 89 ? -6.805 5.466 9.878 1.00 97.69 89 LEU A CA 1
ATOM 722 C C . LEU A 1 89 ? -7.524 4.759 8.720 1.00 97.69 89 LEU A C 1
ATOM 724 O O . LEU A 1 89 ? -7.222 3.616 8.385 1.00 97.69 89 LEU A O 1
ATOM 728 N N . PHE A 1 90 ? -8.496 5.413 8.091 1.00 98.19 90 PHE A N 1
ATOM 729 C CA . PHE A 1 90 ? -9.178 4.819 6.945 1.00 98.19 90 PHE A CA 1
ATOM 730 C C . PHE A 1 90 ? -8.285 4.789 5.706 1.00 98.19 90 PHE A C 1
ATOM 732 O O . PHE A 1 90 ? -8.250 3.772 5.017 1.00 98.19 90 PHE A O 1
ATOM 739 N N . HIS A 1 91 ? -7.553 5.871 5.437 1.00 98.19 91 HIS A N 1
ATOM 740 C CA . HIS A 1 91 ? -6.607 5.948 4.329 1.00 98.19 91 HIS A CA 1
ATOM 741 C C . HIS A 1 91 ? -5.494 4.911 4.475 1.00 98.19 91 HIS A C 1
ATOM 743 O O . HIS A 1 91 ? -5.355 4.095 3.571 1.00 98.19 91 HIS A O 1
ATOM 749 N N . GLN A 1 92 ? -4.827 4.818 5.635 1.00 97.81 92 GLN A N 1
ATOM 750 C CA . GLN A 1 92 ? -3.737 3.847 5.830 1.00 97.81 92 GLN A CA 1
ATOM 751 C C . GLN A 1 92 ? -4.181 2.400 5.540 1.00 97.81 92 GLN A C 1
ATOM 753 O O . GLN A 1 92 ? -3.447 1.616 4.943 1.00 97.81 92 GLN A O 1
ATOM 758 N N . ILE A 1 93 ? -5.413 2.040 5.921 1.00 98.31 93 ILE A N 1
ATOM 759 C CA . ILE A 1 93 ? -5.961 0.700 5.693 1.00 98.31 93 ILE A CA 1
ATOM 760 C C . ILE A 1 93 ? -6.368 0.507 4.222 1.00 98.31 93 ILE A C 1
ATOM 762 O O . ILE A 1 93 ? -6.148 -0.566 3.661 1.00 98.31 93 ILE A O 1
ATOM 766 N N . ASN A 1 94 ? -6.960 1.517 3.579 1.00 98.06 94 ASN A N 1
ATOM 767 C CA . ASN A 1 94 ? -7.342 1.447 2.164 1.00 98.06 94 ASN A CA 1
ATOM 768 C C . ASN A 1 94 ? -6.127 1.379 1.234 1.00 98.06 94 ASN A C 1
ATOM 770 O O . ASN A 1 94 ? -6.152 0.632 0.250 1.00 98.06 94 ASN A O 1
ATOM 774 N N . ASP A 1 95 ? -5.071 2.116 1.564 1.00 97.44 95 ASP A N 1
ATOM 775 C CA . ASP A 1 95 ? -3.811 2.103 0.832 1.00 97.44 95 ASP A CA 1
ATOM 776 C C . ASP A 1 95 ? -3.184 0.711 0.925 1.00 97.44 95 ASP A C 1
ATOM 778 O O . ASP A 1 95 ? -2.871 0.109 -0.103 1.00 97.44 95 ASP A O 1
ATOM 782 N N . ALA A 1 96 ? -3.157 0.120 2.125 1.00 96.94 96 ALA A N 1
ATOM 783 C CA . ALA A 1 96 ? -2.625 -1.225 2.312 1.00 96.94 96 ALA A CA 1
ATOM 784 C C . ALA A 1 96 ? -3.400 -2.310 1.552 1.00 96.94 96 ALA A C 1
ATOM 786 O O . ALA A 1 96 ? -2.808 -3.229 0.979 1.00 96.94 96 ALA A O 1
ATOM 787 N N . ARG A 1 97 ? -4.734 -2.201 1.507 1.00 96.69 97 ARG A N 1
ATOM 788 C CA . ARG A 1 97 ? -5.578 -3.092 0.693 1.00 96.69 97 ARG A CA 1
ATOM 789 C C . ARG A 1 97 ? -5.307 -2.933 -0.797 1.00 96.69 97 ARG A C 1
ATOM 791 O O . ARG A 1 97 ? -5.351 -3.917 -1.528 1.00 96.69 97 ARG A O 1
ATOM 798 N N . SER A 1 98 ? -5.085 -1.703 -1.250 1.00 94.94 98 SER A N 1
ATOM 799 C CA . SER A 1 98 ? -4.836 -1.413 -2.662 1.00 94.94 98 SER A CA 1
ATOM 800 C C . SER A 1 98 ? -3.471 -1.933 -3.095 1.00 94.94 98 SER A C 1
ATOM 802 O O . SER A 1 98 ? -3.382 -2.553 -4.148 1.00 94.94 98 SER A O 1
ATOM 804 N N . PHE A 1 99 ? -2.455 -1.776 -2.246 1.00 92.62 99 PHE A N 1
ATOM 805 C CA . PHE A 1 99 ? -1.106 -2.289 -2.470 1.00 92.62 99 PHE A CA 1
ATOM 806 C C . PHE A 1 99 ? -1.066 -3.815 -2.629 1.00 92.62 99 PHE A C 1
ATOM 808 O O . PHE A 1 99 ? -0.397 -4.338 -3.511 1.00 92.62 99 PHE A O 1
ATOM 815 N N . ALA A 1 100 ? -1.824 -4.546 -1.808 1.00 92.44 100 ALA A N 1
ATOM 816 C CA . ALA A 1 100 ? -1.781 -6.006 -1.799 1.00 92.44 100 ALA A CA 1
ATOM 817 C C . ALA A 1 100 ? -2.799 -6.685 -2.741 1.00 92.44 100 ALA A C 1
ATOM 819 O O . ALA A 1 100 ? -2.874 -7.914 -2.761 1.00 92.44 100 ALA A O 1
ATOM 820 N N . ARG A 1 101 ? -3.597 -5.916 -3.500 1.00 90.31 101 ARG A N 1
ATOM 821 C CA . ARG A 1 101 ? -4.781 -6.401 -4.238 1.00 90.31 101 ARG A CA 1
ATOM 822 C C . ARG A 1 101 ? -4.491 -7.581 -5.167 1.00 90.31 101 ARG A C 1
ATOM 824 O O . ARG A 1 101 ? -5.215 -8.571 -5.111 1.00 90.31 101 ARG A O 1
ATOM 831 N N . ASP A 1 102 ? -3.445 -7.466 -5.979 1.00 84.56 102 ASP A N 1
ATOM 832 C CA . ASP A 1 102 ? -3.126 -8.433 -7.041 1.00 84.56 102 ASP A CA 1
ATOM 833 C C . ASP A 1 102 ? -2.105 -9.495 -6.598 1.00 84.56 102 ASP A C 1
ATOM 835 O O . ASP A 1 102 ? -1.719 -10.363 -7.377 1.00 84.56 102 ASP A O 1
ATOM 839 N N . HIS A 1 103 ? -1.688 -9.450 -5.329 1.00 83.62 103 HIS A N 1
ATOM 840 C CA . HIS A 1 103 ? -0.666 -10.331 -4.773 1.00 83.62 103 HIS A CA 1
ATOM 841 C C . HIS A 1 103 ? -1.196 -11.086 -3.548 1.00 83.62 103 HIS A C 1
ATOM 843 O O . HIS A 1 103 ? -1.605 -12.240 -3.653 1.00 83.62 103 HIS A O 1
ATOM 849 N N . ASN A 1 104 ? -1.247 -10.432 -2.385 1.00 87.38 104 ASN A N 1
ATOM 850 C CA . ASN A 1 104 ? -1.707 -11.024 -1.129 1.00 87.38 104 ASN A CA 1
ATOM 851 C C . ASN A 1 104 ? -2.927 -10.267 -0.597 1.00 87.38 104 ASN A C 1
ATOM 853 O O . ASN A 1 104 ? -2.849 -9.513 0.376 1.00 87.38 104 ASN A O 1
ATOM 857 N N . ASN A 1 105 ? -4.054 -10.437 -1.290 1.00 92.88 105 ASN A N 1
ATOM 858 C CA . ASN A 1 105 ? -5.243 -9.631 -1.059 1.00 92.88 105 ASN A CA 1
ATOM 859 C C . ASN A 1 105 ? -5.697 -9.661 0.412 1.00 92.88 105 ASN A C 1
ATOM 861 O O . ASN A 1 105 ? -5.958 -10.713 1.003 1.00 92.88 105 ASN A O 1
ATOM 865 N N . ILE A 1 106 ? -5.861 -8.474 0.992 1.00 96.38 106 ILE A N 1
ATOM 866 C CA . ILE A 1 106 ? -6.282 -8.309 2.380 1.00 96.38 106 ILE A CA 1
ATOM 867 C C . ILE A 1 106 ? -7.800 -8.471 2.458 1.00 96.38 106 ILE A C 1
ATOM 869 O O . ILE A 1 106 ? -8.571 -7.647 1.960 1.00 96.38 106 ILE A O 1
ATOM 873 N N . THR A 1 107 ? -8.230 -9.545 3.121 1.00 96.88 107 THR A N 1
ATOM 874 C CA . THR A 1 107 ? -9.655 -9.849 3.311 1.00 96.88 107 THR A CA 1
ATOM 875 C C . THR A 1 107 ? -10.373 -8.759 4.106 1.00 96.88 107 THR A C 1
ATOM 877 O O . THR A 1 107 ? -9.800 -8.153 5.012 1.00 96.88 107 THR A O 1
ATOM 880 N N . GLU A 1 108 ? -11.670 -8.573 3.850 1.00 95.94 108 GLU A N 1
ATOM 881 C CA . GLU A 1 108 ? -12.499 -7.619 4.600 1.00 95.94 108 GLU A CA 1
ATOM 882 C C . GLU A 1 108 ? -12.481 -7.892 6.113 1.00 95.94 108 GLU A C 1
ATOM 884 O O . GLU A 1 108 ? -12.381 -6.973 6.925 1.00 95.94 108 GLU A O 1
ATOM 889 N N . ARG A 1 109 ? -12.465 -9.168 6.506 1.00 96.25 109 ARG A N 1
ATOM 890 C CA . ARG A 1 109 ? -12.325 -9.567 7.909 1.00 96.25 109 ARG A CA 1
ATOM 891 C C . ARG A 1 109 ? -11.014 -9.063 8.523 1.00 96.25 109 ARG A C 1
ATOM 893 O O . ARG A 1 109 ? -11.016 -8.572 9.651 1.00 96.25 109 ARG A O 1
ATOM 900 N N . ALA A 1 110 ? -9.896 -9.174 7.803 1.00 97.31 110 ALA A N 1
ATOM 901 C CA . ALA A 1 110 ? -8.601 -8.673 8.265 1.00 97.31 110 ALA A CA 1
ATOM 902 C C . ALA A 1 110 ? -8.581 -7.137 8.343 1.00 97.31 110 ALA A C 1
ATOM 904 O O . ALA A 1 110 ? -8.091 -6.589 9.333 1.00 97.31 110 ALA A O 1
ATOM 905 N N . THR A 1 111 ? -9.178 -6.462 7.356 1.00 98.12 1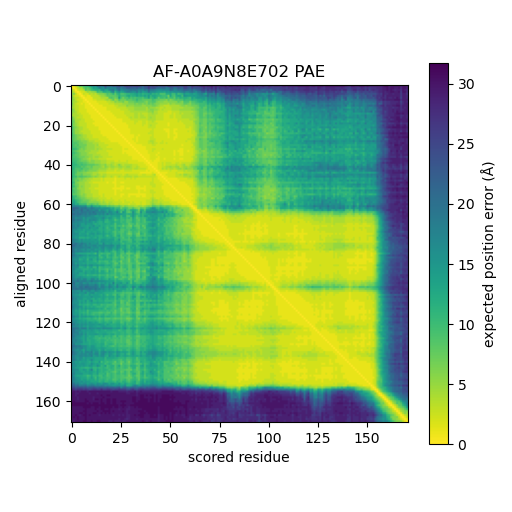11 THR A N 1
ATOM 906 C CA . THR A 1 111 ? -9.399 -5.009 7.336 1.00 98.12 111 THR A CA 1
ATOM 907 C C . THR A 1 111 ? -10.128 -4.531 8.589 1.00 98.12 111 THR A C 1
ATOM 909 O O . THR A 1 111 ? -9.612 -3.693 9.328 1.00 98.12 111 THR A O 1
ATOM 912 N N . ILE A 1 112 ? -11.300 -5.102 8.866 1.00 98.12 112 ILE A N 1
ATOM 913 C CA . ILE A 1 112 ? -12.131 -4.728 10.014 1.00 98.12 112 ILE A CA 1
ATOM 914 C C . ILE A 1 112 ? -11.393 -4.995 11.323 1.00 98.12 112 ILE A C 1
ATOM 916 O O . ILE A 1 112 ? -11.362 -4.133 12.199 1.00 98.12 112 ILE A O 1
ATOM 920 N N . ARG A 1 113 ? -10.743 -6.157 11.454 1.00 98.06 113 ARG A N 1
ATOM 921 C CA . ARG A 1 113 ? -9.972 -6.504 12.654 1.00 98.06 113 ARG A CA 1
ATOM 922 C C . ARG A 1 113 ? -8.865 -5.485 12.946 1.00 98.06 113 ARG A C 1
ATOM 924 O O . ARG A 1 113 ? -8.705 -5.098 14.100 1.00 98.06 113 ARG A O 1
ATOM 931 N N . SER A 1 114 ? -8.121 -5.048 11.929 1.00 98.25 114 SER A N 1
ATOM 932 C CA . SER A 1 114 ? -7.060 -4.042 12.094 1.00 98.25 114 SER A CA 1
ATOM 933 C C . SER A 1 114 ? -7.617 -2.682 12.522 1.00 98.25 114 SER A C 1
ATOM 935 O O . SER A 1 114 ? -7.116 -2.075 13.473 1.00 98.25 114 SER A O 1
ATOM 937 N N . ALA A 1 115 ? -8.713 -2.241 11.899 1.00 98.19 115 ALA A N 1
ATOM 938 C CA . ALA A 1 115 ? -9.377 -0.995 12.264 1.00 98.19 115 ALA A CA 1
ATOM 939 C C . ALA A 1 115 ? -9.890 -1.020 13.709 1.00 98.19 115 ALA A C 1
ATOM 941 O O . ALA A 1 115 ? -9.590 -0.117 14.487 1.00 98.19 115 ALA A O 1
ATOM 942 N N . LEU A 1 116 ? -10.605 -2.081 14.097 1.00 98.06 116 LEU A N 1
ATOM 943 C CA . LEU A 1 116 ? -11.100 -2.244 15.464 1.00 98.06 116 LEU A CA 1
ATOM 944 C C . LEU A 1 116 ? -9.954 -2.280 16.471 1.00 98.06 116 LEU A C 1
ATOM 946 O O . LEU A 1 116 ? -10.051 -1.632 17.508 1.00 98.06 116 LEU A O 1
ATOM 950 N N . LYS A 1 117 ? -8.842 -2.950 16.150 1.00 98.12 117 LYS A N 1
ATOM 951 C CA . LYS A 1 117 ? -7.669 -2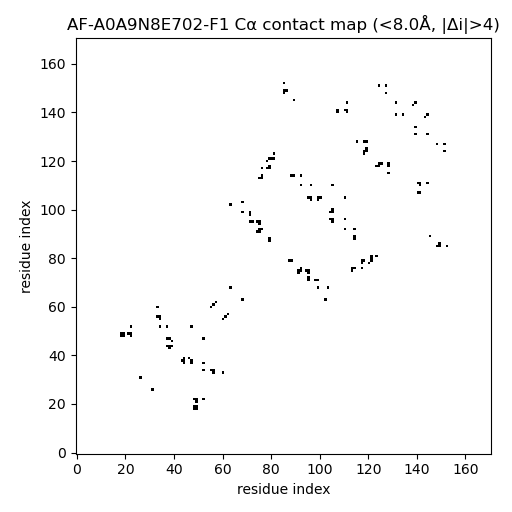.980 17.025 1.00 98.12 117 LYS A CA 1
ATOM 952 C C . LYS A 1 117 ? -7.070 -1.587 17.236 1.00 98.12 117 LYS A C 1
ATOM 954 O O . LYS A 1 117 ? -6.739 -1.232 18.366 1.00 98.12 117 LYS A O 1
ATOM 959 N N . ASN A 1 118 ? -6.963 -0.783 16.181 1.00 97.88 118 ASN A N 1
ATOM 960 C CA . ASN A 1 118 ? -6.514 0.607 16.281 1.00 97.88 118 ASN A CA 1
ATOM 961 C C . ASN A 1 118 ? -7.470 1.466 17.124 1.00 97.88 118 ASN A C 1
ATOM 963 O O . ASN A 1 118 ? -7.038 2.176 18.034 1.00 97.88 118 ASN A O 1
ATOM 967 N N . LEU A 1 119 ? -8.775 1.343 16.883 1.00 97.19 119 LEU A N 1
ATOM 968 C CA . LEU A 1 119 ? -9.810 2.062 17.627 1.00 97.19 119 LEU A CA 1
ATOM 969 C C . LEU A 1 119 ? -9.849 1.646 19.108 1.00 97.19 119 LEU A C 1
ATOM 971 O O . LEU A 1 119 ? -9.987 2.502 19.977 1.00 97.19 119 LEU A O 1
ATOM 975 N N . GLU A 1 120 ? -9.665 0.364 19.424 1.00 96.69 120 GLU A N 1
ATOM 976 C CA . GLU A 1 120 ? -9.524 -0.144 20.796 1.00 96.69 120 GLU A CA 1
ATOM 977 C C . GLU A 1 120 ? -8.291 0.439 21.489 1.00 96.69 120 GLU A C 1
ATOM 979 O O . GLU A 1 120 ? -8.394 0.969 22.594 1.00 96.69 120 GLU A O 1
ATOM 984 N N . ASN A 1 121 ? -7.133 0.385 20.823 1.00 95.38 121 ASN A N 1
ATOM 985 C CA . ASN A 1 121 ? -5.872 0.895 21.359 1.00 95.38 121 ASN A CA 1
ATOM 986 C C . ASN A 1 121 ? -5.898 2.418 21.585 1.00 95.38 121 ASN A C 1
ATOM 988 O O . ASN A 1 121 ? -5.109 2.928 22.381 1.00 95.38 121 ASN A O 1
ATOM 992 N N . SER A 1 122 ? -6.789 3.146 20.903 1.00 94.38 122 SER A N 1
ATOM 993 C CA . SER A 1 122 ? -6.988 4.583 21.118 1.00 94.38 122 SER A CA 1
ATOM 994 C C . SER A 1 122 ? -7.653 4.911 22.463 1.00 94.38 122 SER A C 1
ATOM 996 O O . SER A 1 122 ? -7.468 6.007 22.985 1.00 94.38 122 SER A O 1
ATOM 998 N N . GLY A 1 123 ? -8.441 3.983 23.022 1.00 93.44 123 GLY A N 1
ATOM 999 C CA . GLY A 1 123 ? -9.156 4.140 24.293 1.00 93.44 123 GLY A CA 1
ATOM 1000 C C . GLY A 1 123 ? -10.373 5.079 24.279 1.00 93.44 123 GLY A C 1
ATOM 1001 O O . GLY A 1 123 ? -11.074 5.152 25.285 1.00 93.44 123 GLY A O 1
ATOM 1002 N N . VAL A 1 124 ? -10.668 5.774 23.173 1.00 93.38 124 VAL A N 1
ATOM 1003 C CA . VAL A 1 124 ? -11.729 6.808 23.138 1.00 93.38 124 VAL A CA 1
ATOM 1004 C C . VAL A 1 124 ? -13.083 6.316 22.613 1.00 93.38 124 VAL A C 1
ATOM 1006 O O . VAL A 1 124 ? -14.080 7.021 22.731 1.00 93.38 124 VAL A O 1
ATOM 1009 N N . PHE A 1 125 ? -13.156 5.092 22.080 1.00 94.44 125 PHE A N 1
ATOM 1010 C CA . PHE A 1 125 ? -14.354 4.554 21.416 1.00 94.44 125 PHE A CA 1
ATOM 1011 C C . PHE A 1 125 ? -15.047 3.410 22.168 1.00 94.44 125 PHE A C 1
ATOM 1013 O O . PHE A 1 125 ? -15.752 2.615 21.554 1.00 94.44 125 PHE A O 1
ATOM 1020 N N . THR A 1 126 ? -14.885 3.292 23.488 1.00 94.06 126 THR A N 1
ATOM 1021 C CA . THR A 1 126 ? -15.381 2.134 24.263 1.00 94.06 126 THR A CA 1
ATOM 1022 C C . THR A 1 126 ? -16.863 1.811 24.022 1.00 94.06 126 THR A C 1
ATOM 1024 O O . THR A 1 126 ? -17.202 0.652 23.779 1.00 94.06 126 THR A O 1
ATOM 1027 N N . LEU A 1 127 ? -17.748 2.819 24.043 1.00 94.31 127 LEU A N 1
ATOM 1028 C CA . LEU A 1 127 ? -19.181 2.620 23.782 1.00 94.31 127 LEU A CA 1
ATOM 1029 C C . LEU A 1 127 ? -19.449 2.259 22.312 1.00 94.31 127 LEU A C 1
ATOM 1031 O O . LEU A 1 127 ? -20.108 1.257 22.044 1.00 94.31 127 LEU A O 1
ATOM 1035 N N . ALA A 1 128 ? -18.876 3.016 21.373 1.00 96.06 128 ALA A N 1
ATOM 1036 C CA . ALA A 1 128 ? -19.034 2.788 19.936 1.00 96.06 128 ALA A CA 1
ATOM 1037 C C . ALA A 1 128 ? -18.538 1.392 19.508 1.00 96.06 128 ALA A C 1
ATOM 1039 O O . ALA A 1 128 ? -19.182 0.717 18.714 1.00 96.06 128 ALA A O 1
ATOM 1040 N N . LEU A 1 129 ? -17.438 0.902 20.088 1.00 97.44 129 LEU A N 1
ATOM 1041 C CA . LEU A 1 129 ? -16.930 -0.455 19.862 1.00 97.44 129 LEU A CA 1
ATOM 1042 C C . LEU A 1 129 ? -17.909 -1.529 20.346 1.00 97.44 129 LEU A C 1
ATOM 1044 O O . LEU A 1 129 ? -18.068 -2.556 19.689 1.00 97.44 129 LEU A O 1
ATOM 1048 N N . LYS A 1 130 ? -18.574 -1.314 21.487 1.00 97.00 130 LYS A N 1
ATOM 1049 C CA . LYS A 1 130 ? -19.603 -2.237 21.986 1.00 97.00 130 LYS A CA 1
ATOM 1050 C C . LYS A 1 130 ? -20.816 -2.261 21.056 1.00 97.00 130 LYS A C 1
ATOM 1052 O O . LYS A 1 130 ? -21.293 -3.338 20.720 1.00 97.00 130 LYS A O 1
ATOM 1057 N N . GLU A 1 131 ? -21.286 -1.091 20.632 1.00 97.38 131 GLU A N 1
ATOM 1058 C CA . GLU A 1 131 ? -22.398 -0.963 19.686 1.00 97.38 131 GLU A CA 1
ATOM 1059 C C . GLU A 1 131 ? -22.078 -1.620 18.341 1.00 97.38 131 GLU A C 1
ATOM 1061 O O . GLU A 1 131 ? -22.898 -2.376 17.828 1.00 9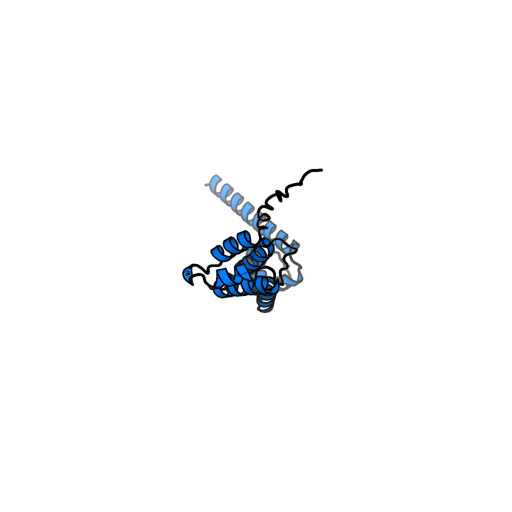7.38 131 GLU A O 1
ATOM 1066 N N . TRP A 1 132 ? -20.868 -1.405 17.814 1.00 97.50 132 TRP A N 1
ATOM 1067 C CA . TRP A 1 132 ? -20.404 -2.030 16.577 1.00 97.50 132 TRP A CA 1
ATOM 1068 C C . TRP A 1 132 ? -20.429 -3.560 16.654 1.00 97.50 132 TRP A C 1
ATOM 1070 O O . TRP A 1 132 ? -20.979 -4.210 15.771 1.00 97.50 132 TRP A O 1
ATOM 1080 N N . ARG A 1 133 ? -19.886 -4.149 17.729 1.00 96.06 133 ARG A N 1
ATOM 1081 C CA . ARG A 1 133 ? -19.831 -5.614 17.893 1.00 96.06 133 ARG A CA 1
ATOM 1082 C C . ARG A 1 133 ? -21.203 -6.275 18.043 1.00 96.06 133 ARG A C 1
ATOM 1084 O O . ARG A 1 133 ? -21.310 -7.472 17.812 1.00 96.06 133 ARG A O 1
ATOM 1091 N N . ASN A 1 134 ? -22.227 -5.517 18.433 1.00 97.00 134 ASN A N 1
ATOM 1092 C CA . ASN A 1 134 ? -23.599 -6.012 18.551 1.00 97.00 134 ASN A CA 1
ATOM 1093 C C . ASN A 1 134 ? -24.369 -5.980 17.221 1.00 97.00 134 ASN A C 1
ATOM 1095 O O . ASN A 1 134 ? -2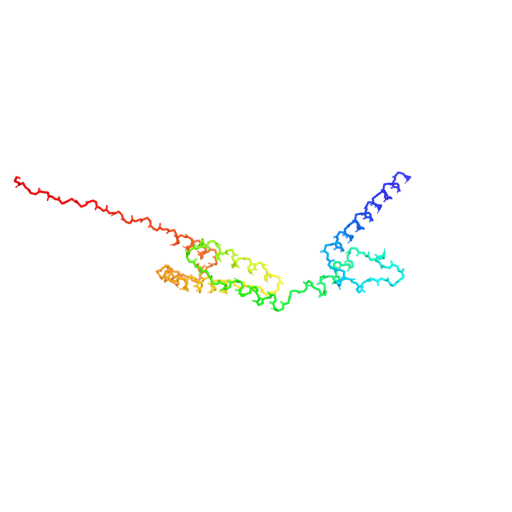5.501 -6.460 17.171 1.00 97.00 134 ASN A O 1
ATOM 1099 N N . LYS A 1 135 ? -23.801 -5.390 16.162 1.00 95.38 135 LYS A N 1
ATOM 1100 C CA . LYS A 1 135 ? -24.421 -5.385 14.836 1.00 95.38 135 LYS A CA 1
ATOM 1101 C C . LYS A 1 135 ? -24.459 -6.787 14.242 1.00 95.38 135 LYS A C 1
ATOM 1103 O O . LYS A 1 135 ? -23.579 -7.604 14.525 1.00 95.38 135 LYS A O 1
ATOM 1108 N N . ALA A 1 136 ? -25.451 -7.030 13.390 1.00 95.94 136 ALA A N 1
ATOM 1109 C CA . ALA A 1 136 ? -25.540 -8.262 12.618 1.00 95.94 136 ALA A CA 1
ATOM 1110 C C . ALA A 1 136 ? -24.295 -8.444 11.730 1.00 95.94 136 ALA A C 1
ATOM 1112 O O . ALA A 1 136 ? -23.637 -7.472 11.357 1.00 95.94 136 ALA A O 1
ATOM 1113 N N . GLU A 1 137 ? -23.934 -9.694 11.438 1.00 92.25 137 GLU A N 1
ATOM 1114 C CA . GLU A 1 137 ? -22.683 -10.023 10.739 1.00 92.25 137 GLU A CA 1
ATOM 1115 C C . GLU A 1 137 ? -22.626 -9.420 9.326 1.00 92.25 137 GLU A C 1
ATOM 1117 O O . GLU A 1 137 ? -21.578 -8.943 8.901 1.00 92.25 137 GLU A O 1
ATOM 1122 N N . ASP A 1 138 ? -23.766 -9.350 8.640 1.00 94.75 138 ASP A N 1
ATOM 1123 C CA . ASP A 1 138 ? -23.933 -8.717 7.328 1.00 94.75 138 ASP A CA 1
ATOM 1124 C C . ASP A 1 138 ? -23.821 -7.183 7.365 1.00 94.75 138 ASP A C 1
ATOM 1126 O O . ASP A 1 138 ? -23.480 -6.558 6.361 1.00 94.75 138 ASP A O 1
ATOM 1130 N N . GLU A 1 139 ? -24.049 -6.556 8.522 1.00 95.00 139 GLU A N 1
ATOM 1131 C CA . GLU A 1 139 ? -23.813 -5.125 8.720 1.00 95.00 139 GLU A CA 1
ATOM 1132 C C . GLU A 1 139 ? -22.352 -4.797 9.054 1.00 95.00 139 GLU A C 1
ATOM 1134 O O . GLU A 1 139 ? -21.944 -3.636 8.919 1.00 95.00 139 GLU A O 1
ATOM 1139 N N . GLN A 1 140 ? -21.553 -5.776 9.488 1.00 96.00 140 GLN A N 1
ATOM 1140 C CA . GLN A 1 140 ? -20.147 -5.585 9.845 1.00 96.00 140 GLN A CA 1
ATOM 1141 C C . GLN A 1 140 ? -19.253 -5.612 8.601 1.00 96.00 140 GLN A C 1
ATOM 1143 O O . GLN A 1 140 ? -18.386 -6.467 8.450 1.00 96.00 140 GLN A O 1
ATOM 1148 N N . THR A 1 141 ? -19.458 -4.638 7.718 1.00 98.06 141 THR A N 1
ATOM 1149 C CA . THR A 1 141 ? -18.646 -4.416 6.514 1.00 98.06 141 THR A CA 1
ATOM 1150 C C . THR A 1 141 ? -17.666 -3.267 6.717 1.00 98.06 141 THR A C 1
ATOM 1152 O O . THR A 1 141 ? -17.848 -2.409 7.591 1.00 98.06 141 THR A O 1
ATOM 1155 N N . TRP A 1 142 ? -16.623 -3.203 5.888 1.00 98.06 142 TRP A N 1
ATOM 1156 C CA . TRP A 1 142 ? -15.642 -2.118 5.962 1.00 98.06 142 TRP A CA 1
ATOM 1157 C C . TRP A 1 142 ? -16.281 -0.742 5.735 1.00 98.06 142 TRP A C 1
ATOM 1159 O O . TRP A 1 142 ? -16.043 0.196 6.495 1.00 98.06 142 TRP A O 1
ATOM 1169 N N . THR A 1 143 ? -17.156 -0.637 4.735 1.00 98.06 143 THR A N 1
ATOM 1170 C CA . THR A 1 143 ? -17.863 0.606 4.399 1.00 98.06 143 THR A CA 1
ATOM 1171 C C . THR A 1 143 ? -18.750 1.089 5.548 1.00 98.06 143 THR A C 1
ATOM 1173 O O . THR A 1 143 ? -18.760 2.281 5.883 1.00 98.06 143 THR A O 1
ATOM 1176 N N . ASN A 1 144 ? -19.463 0.167 6.199 1.00 98.19 144 ASN A N 1
ATOM 1177 C CA . ASN A 1 144 ? -20.290 0.498 7.354 1.00 98.19 144 ASN A CA 1
ATOM 1178 C C . ASN A 1 144 ? -19.432 0.927 8.549 1.00 98.19 144 ASN A C 1
ATOM 1180 O O . ASN A 1 144 ? -19.805 1.869 9.249 1.00 98.19 144 ASN A O 1
ATOM 1184 N N . LEU A 1 145 ? -18.266 0.300 8.750 1.00 98.31 145 LEU A N 1
ATOM 1185 C CA . LEU A 1 145 ? -17.336 0.651 9.825 1.00 98.31 145 LEU A CA 1
ATOM 1186 C C . LEU A 1 145 ? -16.846 2.090 9.674 1.00 98.31 145 LEU A C 1
ATOM 1188 O O . LEU A 1 145 ? -16.945 2.868 10.625 1.00 98.31 145 LEU A O 1
ATOM 1192 N N . GLN A 1 146 ? -16.375 2.463 8.481 1.00 98.19 146 GLN A N 1
ATOM 1193 C CA . GLN A 1 146 ? -15.899 3.822 8.209 1.00 98.19 146 GLN A CA 1
ATOM 1194 C C . GLN A 1 146 ? -16.984 4.858 8.523 1.00 98.19 146 GLN A C 1
ATOM 1196 O O . GLN A 1 146 ? -16.743 5.823 9.246 1.00 98.19 146 GLN A O 1
ATOM 1201 N N . THR A 1 147 ? -18.208 4.617 8.047 1.00 97.69 147 THR A N 1
ATOM 1202 C CA . THR A 1 147 ? -19.351 5.515 8.263 1.00 97.69 147 THR A CA 1
ATOM 1203 C C . THR A 1 147 ? -19.715 5.624 9.745 1.00 97.69 147 THR A C 1
ATOM 1205 O O . THR A 1 147 ? -19.934 6.722 10.265 1.00 97.69 147 THR A O 1
ATOM 1208 N N . PHE A 1 148 ? -19.761 4.489 10.442 1.00 97.69 148 PHE A N 1
ATOM 1209 C CA . PHE A 1 148 ? -20.137 4.417 11.847 1.00 97.69 148 PHE A CA 1
ATOM 1210 C C . PHE A 1 148 ? -19.133 5.153 12.742 1.00 97.69 148 PHE A C 1
ATOM 1212 O O . PHE A 1 148 ? -19.525 6.021 13.526 1.00 97.69 148 PHE A O 1
ATOM 1219 N N . PHE A 1 149 ? -17.836 4.875 12.589 1.00 96.62 149 PHE A N 1
ATOM 1220 C CA . PHE A 1 149 ? -16.814 5.498 13.429 1.00 96.62 149 PHE A CA 1
ATOM 1221 C C . PHE A 1 149 ? -16.510 6.946 13.035 1.00 96.62 149 PHE A C 1
ATOM 1223 O O . PHE A 1 149 ? -16.222 7.748 13.921 1.00 96.62 149 PHE A O 1
ATOM 1230 N N . ALA A 1 150 ? -16.686 7.342 11.768 1.00 96.06 150 ALA A N 1
ATOM 1231 C CA . ALA A 1 150 ? -16.663 8.758 11.389 1.00 96.06 150 ALA A CA 1
ATOM 1232 C C . ALA A 1 150 ? -17.761 9.555 12.111 1.00 96.06 150 ALA A C 1
ATOM 1234 O O . ALA A 1 150 ? -17.532 10.679 12.557 1.00 96.06 150 ALA A O 1
ATOM 1235 N N . LYS A 1 151 ? -18.958 8.971 12.269 1.00 94.81 151 LYS A N 1
ATOM 1236 C CA . LYS A 1 151 ? -20.044 9.583 13.044 1.00 94.81 151 LYS A CA 1
ATOM 1237 C C . LYS A 1 151 ? -19.717 9.622 14.537 1.00 94.81 151 LYS A C 1
ATOM 1239 O O . LYS A 1 151 ? -19.943 10.654 15.160 1.00 94.81 151 LYS A O 1
ATOM 1244 N N . ALA A 1 152 ? -19.181 8.534 15.090 1.00 92.94 152 ALA A N 1
ATOM 1245 C CA . ALA A 1 152 ? -18.809 8.452 16.503 1.00 92.94 152 ALA A CA 1
ATOM 1246 C C . ALA A 1 152 ? -17.650 9.394 16.883 1.00 92.94 152 ALA A C 1
ATOM 1248 O O . ALA A 1 152 ? -17.577 9.827 18.027 1.00 92.94 152 ALA A O 1
ATOM 1249 N N . ASN A 1 153 ? -16.755 9.717 15.942 1.00 90.88 153 ASN A N 1
ATOM 1250 C CA . ASN A 1 153 ? -15.622 10.623 16.159 1.00 90.88 153 ASN A CA 1
ATOM 1251 C C . ASN A 1 153 ? -16.020 12.108 16.172 1.00 90.88 153 ASN A C 1
ATOM 1253 O O . ASN A 1 153 ? -15.259 12.952 16.643 1.00 90.88 153 ASN A O 1
ATOM 1257 N N . LYS A 1 154 ? -17.200 12.461 15.648 1.00 84.31 154 LYS A N 1
ATOM 1258 C CA . LYS A 1 154 ? -17.685 13.841 15.745 1.00 84.31 154 LYS A CA 1
ATOM 1259 C C . LYS A 1 154 ? -17.989 14.141 17.213 1.00 84.31 154 LYS A C 1
ATOM 1261 O O . LYS A 1 154 ? -18.687 13.344 17.840 1.00 84.31 154 LYS A O 1
ATOM 1266 N N . PRO A 1 155 ? -17.529 15.281 17.761 1.00 59.56 155 PRO A N 1
ATOM 1267 C CA . PRO A 1 155 ? -17.906 15.674 19.108 1.00 59.56 155 PRO A CA 1
ATOM 1268 C C . PRO A 1 155 ? -19.431 15.744 19.162 1.00 59.56 155 PRO A C 1
ATOM 1270 O O . PRO A 1 155 ? -20.054 16.549 18.467 1.00 59.56 155 PRO A O 1
ATOM 1273 N N . THR A 1 156 ? -20.049 14.868 19.954 1.00 53.00 156 THR A N 1
ATOM 1274 C CA . THR A 1 156 ? -21.453 15.024 20.318 1.00 53.00 156 THR A CA 1
ATOM 1275 C C . THR A 1 156 ? -21.573 16.401 20.952 1.00 53.00 156 THR A C 1
ATOM 1277 O O . THR A 1 156 ? -20.922 16.656 21.967 1.00 53.00 156 THR A O 1
ATOM 1280 N N . ALA A 1 157 ? -22.334 17.302 20.324 1.00 35.16 157 ALA A N 1
ATOM 1281 C CA . ALA A 1 157 ? -22.619 18.622 20.873 1.00 35.16 157 ALA A CA 1
ATOM 1282 C C . ALA A 1 157 ? -22.972 18.487 22.368 1.00 35.16 157 ALA A C 1
ATOM 1284 O O . ALA A 1 157 ? -23.698 17.550 22.722 1.00 35.16 157 ALA A O 1
ATOM 1285 N N . PRO A 1 158 ? -22.449 19.355 23.255 1.00 37.59 158 PRO A N 1
ATOM 1286 C CA . PRO A 1 158 ? -22.724 19.237 24.676 1.00 37.59 158 PRO A C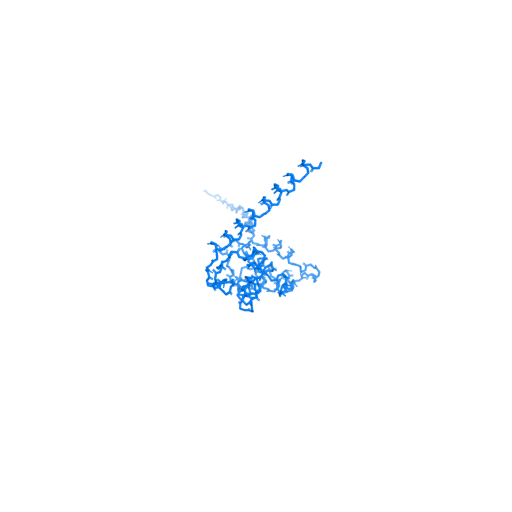A 1
ATOM 1287 C C . PRO A 1 158 ? -24.235 19.270 24.895 1.00 37.59 158 PRO A C 1
ATOM 1289 O O . PRO A 1 158 ? -24.929 20.165 24.406 1.00 37.59 158 PRO A O 1
ATOM 1292 N N . ALA A 1 159 ? -24.735 18.258 25.609 1.00 42.56 159 ALA A N 1
ATOM 1293 C CA . ALA A 1 159 ? -26.105 18.210 26.083 1.00 42.56 159 ALA A CA 1
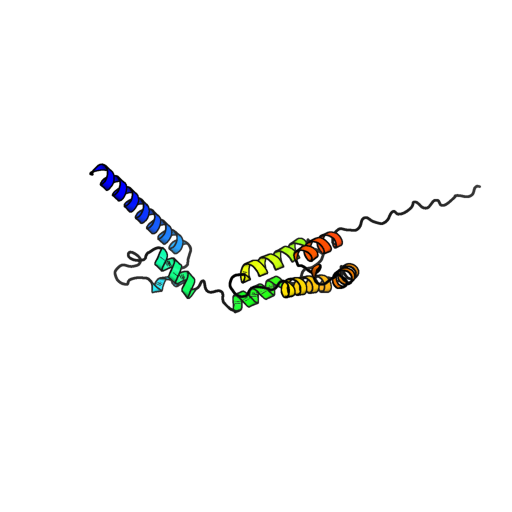ATOM 1294 C C . ALA A 1 159 ? -26.452 19.561 26.714 1.00 42.56 159 ALA A C 1
ATOM 1296 O O . ALA A 1 159 ? -25.701 20.065 27.548 1.00 42.56 159 ALA A O 1
ATOM 1297 N N . HIS A 1 160 ? -27.566 20.145 26.273 1.00 44.91 160 HIS A N 1
ATOM 1298 C CA . HIS A 1 160 ? -28.115 21.395 26.773 1.00 44.91 160 HIS A CA 1
ATOM 1299 C C . HIS A 1 160 ? -27.919 21.528 28.290 1.00 44.91 160 HIS A C 1
ATOM 1301 O O . HIS A 1 160 ? -28.602 20.870 29.078 1.00 44.91 160 HIS A O 1
ATOM 1307 N N . HIS A 1 161 ? -26.998 22.401 28.699 1.00 40.53 161 HIS A N 1
ATOM 1308 C CA . HIS A 1 161 ? -27.002 22.957 30.040 1.00 40.53 161 HIS A CA 1
ATOM 1309 C C . HIS A 1 161 ? -28.308 23.743 30.157 1.00 40.53 161 HIS A C 1
ATOM 1311 O O . HIS A 1 161 ? -28.440 24.828 29.589 1.00 40.53 161 HIS A O 1
ATOM 1317 N N . LYS A 1 162 ? -29.318 23.152 30.803 1.00 38.25 162 LYS A N 1
ATOM 1318 C CA . LYS A 1 162 ? -30.514 23.901 31.185 1.00 38.25 162 LYS A CA 1
ATOM 1319 C C . LYS A 1 162 ? -30.048 25.038 32.102 1.00 38.25 162 LYS A C 1
ATOM 1321 O O . LYS A 1 162 ? -29.356 24.737 33.076 1.00 38.25 162 LYS A O 1
ATOM 1326 N N . PRO A 1 163 ? -30.381 26.307 31.814 1.00 37.56 163 PRO A N 1
ATOM 1327 C CA . PRO A 1 163 ? -30.059 27.386 32.729 1.00 37.56 163 PRO A CA 1
ATOM 1328 C C . PRO A 1 163 ? -30.780 27.124 34.053 1.00 37.56 163 PRO A C 1
ATOM 1330 O O . PRO A 1 163 ? -31.974 26.832 34.086 1.00 37.56 163 PRO A O 1
ATOM 1333 N N . ASN A 1 164 ? -30.005 27.155 35.131 1.00 36.47 164 ASN A N 1
ATOM 1334 C CA . ASN A 1 164 ? -30.465 26.978 36.497 1.00 36.47 164 ASN A CA 1
ATOM 1335 C C . ASN A 1 164 ? -31.388 28.149 36.874 1.00 36.47 164 ASN A C 1
ATOM 1337 O O . ASN A 1 164 ? -30.921 29.262 37.113 1.00 36.47 164 ASN A O 1
ATOM 1341 N N . GLU A 1 165 ? -32.699 27.908 36.892 1.00 43.31 165 GLU A N 1
ATOM 1342 C CA . GLU A 1 165 ? -33.701 28.819 37.445 1.00 43.31 165 GLU A CA 1
ATOM 1343 C C . GLU A 1 165 ? -33.636 28.722 38.974 1.00 43.31 165 GLU A C 1
ATOM 1345 O O . GLU A 1 165 ? -34.419 28.031 39.624 1.00 43.31 165 GLU A O 1
ATOM 1350 N N . GLN A 1 166 ? -32.621 29.364 39.553 1.00 42.03 166 GLN A N 1
ATOM 1351 C CA . GLN A 1 166 ? -32.491 29.487 40.996 1.00 42.03 166 GLN A CA 1
ATOM 1352 C C . GLN A 1 166 ? -33.104 30.818 41.428 1.00 42.03 166 GLN A C 1
ATOM 1354 O O . GLN A 1 166 ? -32.545 31.895 41.228 1.00 42.03 166 GLN A O 1
ATOM 1359 N N . ALA A 1 167 ? -34.307 30.695 41.982 1.00 41.94 167 ALA A N 1
ATOM 1360 C CA . ALA A 1 167 ? -35.056 31.738 42.654 1.00 41.94 167 ALA A CA 1
ATOM 1361 C C . ALA A 1 167 ? -34.191 32.476 43.688 1.00 41.94 167 ALA A C 1
ATOM 1363 O O . ALA A 1 167 ? -33.631 31.861 44.597 1.00 41.94 167 ALA A O 1
ATOM 1364 N N . TYR A 1 168 ? -34.140 33.802 43.585 1.00 33.25 168 TYR A N 1
ATOM 1365 C CA . TYR A 1 168 ? -33.776 34.650 44.715 1.00 33.25 168 TYR A CA 1
ATOM 1366 C C . TYR A 1 168 ? -35.015 34.850 45.602 1.00 33.25 168 TYR A C 1
ATOM 1368 O O . TYR A 1 168 ? -36.053 35.269 45.083 1.00 33.25 168 TYR A O 1
ATOM 1376 N N . PRO A 1 169 ? -34.947 34.584 46.919 1.00 40.16 169 PRO A N 1
ATOM 1377 C CA . PRO A 1 169 ? -35.954 35.051 47.862 1.00 40.16 169 PRO A CA 1
ATOM 1378 C C . PRO A 1 169 ? -35.657 36.500 48.305 1.00 40.16 169 PRO A C 1
ATOM 1380 O O . PRO A 1 169 ? -34.496 36.917 48.289 1.00 40.16 169 PRO A O 1
ATOM 1383 N N . PRO A 1 170 ? -36.683 37.274 48.698 1.00 44.16 170 PRO A N 1
ATOM 1384 C CA . PRO A 1 170 ? -36.550 38.706 48.940 1.00 44.16 170 PRO A CA 1
ATOM 1385 C C . PRO A 1 170 ? -36.069 39.020 50.360 1.00 44.16 170 PRO A C 1
ATOM 1387 O O . PRO A 1 170 ? -36.580 38.430 51.311 1.00 44.16 170 PRO A O 1
ATOM 1390 N N . LEU A 1 171 ? -35.181 40.015 50.477 1.00 40.31 171 LEU A N 1
ATOM 1391 C CA . LEU A 1 171 ? -35.225 41.110 51.457 1.00 40.31 171 LEU A CA 1
ATOM 1392 C C . LEU A 1 171 ? -34.585 42.357 50.834 1.00 40.31 171 LEU A C 1
ATOM 1394 O O . LEU A 1 171 ? -33.483 42.215 50.257 1.00 40.31 171 LEU A O 1
#

Foldseek 3Di:
DVVVVVVVVVVVVVVVVVFVVLQVVVPVVDDCVQPVVVQDPVCGCVPPTSVNSVVSCCVPPVDCDVVNLVVLVCQLLPADELVDQCVVNVVSLVVSQVVCVVPNHQDQVNSLVSSLVNVVVNVPCVPLSVVLVPDDPVCNGPVNVVVSVNVVSPPPDPDDPDPDPDDDDDD

Secondary structure (DSSP, 8-state):
-HHHHHHHHHHHHHHHHHHHHHHHHHHHHS-GGGTGGG-BTTTBTSS--HHHHHHHHHHHH-S--HHHHHHHHHHHHPPP-TTS-HHHHHHHHHHHHHHTTTSS---HHHHHHHHHHHHHHHSS-HHHHHHHHTS-GGG--HHHHHHHHHHHHS------------PPPP-

Sequence (171 aa):
MVSAHKYDLTEFQLFQSTEKALLRKTMEAVEEVYYKSLQDPDEGYSTLSYNDLIVHLNEQYGTLTNDDLDKNIDCMNAKWTPTQPIELLFHQINDARSFARDHNNITERATIRSALKNLENSGVFTLALKEWRNKAEDEQTWTNLQTFFAKANKPTAPAHHKPNEQAYPPL

Organism: NCBI:txid568900

Solvent-accessible surface area (backbone atoms only — not comparable to full-atom values): 10358 Å² total; per-residue (Å²): 112,74,68,56,57,54,49,54,51,49,53,51,51,49,51,55,53,50,44,53,52,51,35,50,54,50,58,74,73,41,69,60,87,73,53,53,89,68,47,40,94,88,62,41,63,76,86,62,48,46,64,58,53,52,51,48,39,39,71,76,68,58,57,85,46,71,69,57,54,50,52,38,53,48,55,39,60,51,84,54,56,86,92,47,69,69,62,55,58,51,46,40,39,51,52,36,36,60,74,23,51,92,76,66,57,63,48,66,68,58,53,44,51,46,52,50,50,35,48,57,74,49,67,80,41,66,67,59,54,54,57,57,71,71,49,57,77,88,60,71,38,62,71,48,47,55,56,52,51,58,57,69,68,46,80,75,73,79,75,80,78,71,80,81,86,73,82,80,81,92,130

Mean predicted aligned error: 10.88 Å

pLDDT: mean 88.26, std 16.52, range [33.25, 98.31]